Protein AF-A0A920DGL0-F1 (afdb_monomer_lite)

pLDDT: mean 88.69, std 10.98, range [48.19, 98.38]

Foldseek 3Di:
DDPVLLVVLLVLLLVLLVVLQVQLVLQQVQLVCVVVVHPDDRSCVVVVHDDPDPVSSVVSNVVRRVVSNVLSVLSVVCNVPVVSSLVSLVVLLVVLVVVLVVLVVCVVVVVCVPPDPVSVVSNVVSVVSNVVSVVSNVVVVVVD

Sequence (144 aa):
MEILKRISLIIFLLLMAAVYLPIGLWAIIAPAQDALGLELPSFYEAVGLSVISPIGYSEFAGIYGGINIVIGLMFLIGIFKEKVGLFSIKILVFLVGSIALGRFLLMLLGSQAGLPAEINTFLIFEIIVFSIGLIFIKVLKDTN

Secondary structure (DSSP, 8-state):
--HHHHHHHHHHHHHHHHHHHHHHHHHHHHHHHHHTT--S--HHHHTT----SHHHHHHIIIIIIIHHHHHHHHHHHHHH-HHHHHHHHHHHHHHHHHHHHHHHHHHHTTTTTT--THHHHHHHHHHHHHHHHHHHHHHHHTT-

Radius of gyration: 17.25 Å; chains: 1; bounding box: 43×27×52 Å

Structure (mmCIF, N/CA/C/O backbone):
data_AF-A0A920DGL0-F1
#
_entry.id   AF-A0A920DGL0-F1
#
loop_
_atom_site.group_PDB
_atom_site.id
_atom_site.type_symbol
_atom_site.label_atom_id
_atom_site.label_alt_id
_atom_site.label_comp_id
_atom_site.label_asym_id
_atom_site.label_entity_id
_atom_site.label_seq_id
_atom_site.pdbx_PDB_ins_code
_atom_site.Cartn_x
_atom_site.Cartn_y
_atom_site.Cartn_z
_atom_site.occupancy
_atom_site.B_iso_or_equiv
_atom_site.auth_seq_id
_atom_site.auth_comp_id
_atom_site.auth_asym_id
_atom_site.auth_atom_id
_atom_site.pdbx_PDB_model_num
ATOM 1 N N . MET A 1 1 ? -15.622 0.098 20.806 1.00 70.19 1 MET A N 1
ATOM 2 C CA . MET A 1 1 ? -14.651 1.133 20.386 1.00 70.19 1 MET A CA 1
ATOM 3 C C . MET A 1 1 ? -15.293 2.518 20.475 1.00 70.19 1 MET A C 1
ATOM 5 O O . MET A 1 1 ? -16.443 2.650 20.080 1.00 70.19 1 MET A O 1
ATOM 9 N N . GLU A 1 2 ? -14.588 3.527 21.004 1.00 85.69 2 GLU A N 1
ATOM 10 C CA . GLU A 1 2 ? -15.075 4.923 21.036 1.00 85.69 2 GLU A CA 1
ATOM 11 C C . GLU A 1 2 ? -15.366 5.448 19.621 1.00 85.69 2 GLU A C 1
ATOM 13 O O . GLU A 1 2 ? -14.656 5.110 18.671 1.00 85.69 2 GLU A O 1
ATOM 18 N N . ILE A 1 3 ? -16.389 6.298 19.475 1.00 89.69 3 ILE A N 1
ATOM 19 C CA . ILE A 1 3 ? -16.878 6.755 18.163 1.00 89.69 3 ILE A CA 1
ATOM 20 C C . ILE A 1 3 ? -15.788 7.438 17.327 1.00 89.69 3 ILE A C 1
ATOM 22 O O . ILE A 1 3 ? -15.658 7.163 16.136 1.00 89.69 3 ILE A O 1
ATOM 26 N N . LEU A 1 4 ? -14.935 8.240 17.971 1.00 90.25 4 LEU A N 1
ATOM 27 C CA . LEU A 1 4 ? -13.817 8.920 17.323 1.00 90.25 4 LEU A CA 1
ATOM 28 C C . LEU A 1 4 ? -12.803 7.917 16.759 1.00 90.25 4 LEU A C 1
ATOM 30 O O . LEU A 1 4 ? -12.395 8.039 15.610 1.00 90.25 4 LEU A O 1
ATOM 34 N N . LYS A 1 5 ? -12.457 6.874 17.526 1.00 90.12 5 LYS A N 1
ATOM 35 C CA . LYS A 1 5 ? -11.541 5.810 17.084 1.00 90.12 5 LYS A CA 1
ATOM 36 C C . LYS A 1 5 ? -12.102 5.062 15.874 1.00 90.12 5 LYS A C 1
ATOM 38 O O . LYS A 1 5 ? -11.365 4.797 14.926 1.00 90.12 5 LYS A O 1
ATOM 43 N N . ARG A 1 6 ? -13.412 4.777 15.873 1.00 91.44 6 ARG A N 1
ATOM 44 C CA . ARG A 1 6 ? -14.080 4.127 14.736 1.00 91.44 6 ARG A CA 1
ATOM 45 C C . ARG A 1 6 ? -14.036 4.994 13.482 1.00 91.44 6 ARG A C 1
ATOM 47 O O . ARG A 1 6 ? -13.717 4.476 12.416 1.00 91.44 6 ARG A O 1
ATOM 54 N N . ILE A 1 7 ? -14.342 6.283 13.604 1.00 95.00 7 ILE A N 1
ATOM 55 C CA . ILE A 1 7 ? -14.322 7.222 12.475 1.00 95.00 7 ILE A CA 1
ATOM 56 C C . ILE A 1 7 ? -12.902 7.352 11.915 1.00 95.00 7 ILE A C 1
ATOM 58 O O . ILE A 1 7 ? -12.714 7.198 10.710 1.00 95.00 7 ILE A O 1
ATOM 62 N N . SER A 1 8 ? -11.895 7.537 12.774 1.00 95.00 8 SER A N 1
ATOM 63 C CA . SER A 1 8 ? -10.493 7.625 12.351 1.00 95.00 8 SER A CA 1
ATOM 64 C C . SER A 1 8 ? -10.028 6.367 11.616 1.00 95.00 8 SER A C 1
ATOM 66 O O . SER A 1 8 ? -9.357 6.474 10.591 1.00 95.00 8 SER A O 1
ATOM 68 N N . LEU A 1 9 ? -10.416 5.179 12.094 1.00 94.94 9 LEU A N 1
ATOM 69 C CA . LEU A 1 9 ? -10.118 3.914 11.419 1.00 94.94 9 LEU A CA 1
ATOM 70 C C . LEU A 1 9 ? -10.738 3.864 10.018 1.00 94.94 9 LEU A C 1
ATOM 72 O O . LEU A 1 9 ? -10.059 3.506 9.060 1.00 94.94 9 LEU A O 1
ATOM 76 N N . ILE A 1 10 ? -12.015 4.230 9.888 1.00 96.50 10 ILE A N 1
ATOM 77 C CA . ILE A 1 10 ? -12.716 4.221 8.597 1.00 96.50 10 ILE A CA 1
ATOM 78 C C . ILE A 1 10 ? -12.041 5.174 7.611 1.00 96.50 10 ILE A C 1
ATOM 80 O O . ILE A 1 10 ? -11.789 4.783 6.475 1.00 96.50 10 ILE A O 1
ATOM 84 N N . ILE A 1 11 ? -11.712 6.393 8.048 1.00 97.69 11 ILE A N 1
ATOM 85 C CA . ILE A 1 11 ? -11.017 7.380 7.212 1.00 97.69 11 ILE A CA 1
ATOM 86 C C . ILE A 1 11 ? -9.674 6.820 6.747 1.00 97.69 11 ILE A C 1
ATOM 88 O O . ILE A 1 11 ? -9.372 6.866 5.558 1.00 97.69 11 ILE A O 1
ATOM 92 N N . PHE A 1 12 ? -8.889 6.242 7.657 1.00 97.62 12 PHE A N 1
ATOM 93 C CA . PHE A 1 12 ? -7.598 5.659 7.307 1.00 97.62 12 PHE A CA 1
ATOM 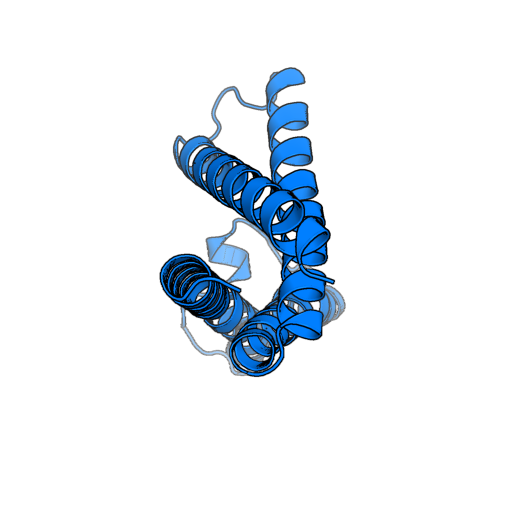94 C C . PHE A 1 12 ? -7.732 4.525 6.282 1.00 97.62 12 PHE A C 1
ATOM 96 O O . PHE A 1 12 ? -7.041 4.533 5.267 1.00 97.62 12 PHE A O 1
ATOM 103 N N . LEU A 1 13 ? -8.660 3.587 6.495 1.00 98.12 13 LEU A N 1
ATOM 104 C CA . LEU A 1 13 ? -8.903 2.484 5.561 1.00 98.12 13 LEU A CA 1
ATOM 105 C C . LEU A 1 13 ? -9.397 2.977 4.193 1.00 98.12 13 LEU A C 1
ATOM 107 O O . LEU A 1 13 ? -8.958 2.455 3.173 1.00 98.12 13 LEU A O 1
ATOM 111 N N . LEU A 1 14 ? -10.262 3.994 4.153 1.00 98.38 14 LEU A N 1
ATOM 112 C CA . LEU A 1 14 ? -10.719 4.606 2.901 1.00 98.38 14 LEU A CA 1
ATOM 113 C C . LEU A 1 14 ? -9.572 5.266 2.137 1.00 98.38 14 LEU A C 1
ATOM 115 O O . LEU A 1 14 ? -9.445 5.049 0.934 1.00 98.38 14 LEU A O 1
ATOM 119 N N . LEU A 1 15 ? -8.720 6.029 2.827 1.00 97.94 15 LEU A N 1
ATOM 120 C CA . LEU A 1 15 ? -7.544 6.648 2.215 1.00 97.94 15 LEU A CA 1
ATOM 121 C C . LEU A 1 15 ? -6.599 5.589 1.648 1.00 97.94 15 LEU A C 1
ATOM 123 O O . LEU A 1 15 ? -6.140 5.718 0.518 1.00 97.94 15 LEU A O 1
ATOM 127 N N . MET A 1 16 ? -6.345 4.511 2.393 1.00 97.94 16 MET A N 1
ATOM 128 C CA . MET A 1 16 ? -5.487 3.432 1.905 1.00 97.94 16 MET A CA 1
ATOM 129 C C . MET A 1 16 ? -6.133 2.675 0.739 1.00 97.94 16 MET A C 1
ATOM 131 O O . MET A 1 16 ? -5.454 2.375 -0.236 1.00 97.94 16 MET A O 1
ATOM 135 N N . ALA A 1 17 ? -7.447 2.437 0.749 1.00 98.31 17 ALA A N 1
ATOM 136 C CA . ALA A 1 17 ? -8.139 1.872 -0.411 1.00 98.31 17 ALA A CA 1
ATOM 137 C C . ALA A 1 17 ? -8.011 2.774 -1.652 1.00 98.31 17 ALA A C 1
ATOM 139 O O . ALA A 1 17 ? -7.753 2.275 -2.746 1.00 98.31 17 ALA A O 1
ATOM 140 N N . ALA A 1 18 ? -8.132 4.093 -1.474 1.00 97.88 18 ALA A N 1
ATOM 141 C CA . ALA A 1 18 ? -7.995 5.084 -2.540 1.00 97.88 18 ALA A CA 1
ATOM 142 C C . ALA A 1 18 ? -6.566 5.204 -3.096 1.00 97.88 18 ALA A C 1
ATOM 144 O O . ALA A 1 18 ? -6.394 5.694 -4.205 1.00 97.88 18 ALA A O 1
ATOM 145 N N . VAL A 1 19 ? -5.549 4.744 -2.363 1.00 96.00 19 VAL A N 1
ATOM 146 C CA . VAL A 1 19 ? -4.169 4.643 -2.861 1.00 96.00 19 VAL A CA 1
ATOM 147 C C . VAL A 1 19 ? -3.945 3.303 -3.563 1.00 96.00 19 VAL A C 1
ATOM 149 O O . VAL A 1 19 ? -3.492 3.261 -4.704 1.00 96.00 19 VAL A O 1
ATOM 152 N N . TYR A 1 20 ? -4.287 2.197 -2.902 1.00 97.19 20 TYR A N 1
ATOM 153 C CA . TYR A 1 20 ? -3.924 0.856 -3.361 1.00 97.19 20 TYR A CA 1
ATOM 154 C C . TYR A 1 20 ? -4.778 0.374 -4.546 1.00 97.19 20 TYR A C 1
ATOM 156 O O . TYR A 1 20 ? -4.244 -0.252 -5.459 1.00 97.19 20 TYR A O 1
ATOM 164 N N . LEU A 1 21 ? -6.081 0.688 -4.598 1.00 98.00 21 LEU A N 1
ATOM 165 C CA . LEU A 1 21 ? -6.932 0.247 -5.714 1.00 98.00 21 LEU A CA 1
ATOM 166 C C . LEU A 1 21 ? -6.526 0.876 -7.058 1.00 98.00 21 LEU A C 1
ATOM 168 O O . LEU A 1 21 ? -6.375 0.114 -8.013 1.00 98.00 21 LEU A O 1
ATOM 172 N N . PRO A 1 22 ? -6.311 2.204 -7.177 1.00 96.31 22 PRO A N 1
ATOM 173 C CA . PRO A 1 22 ? -5.898 2.792 -8.451 1.00 96.31 22 PRO A CA 1
ATOM 174 C C . PRO A 1 22 ? -4.526 2.309 -8.918 1.00 96.31 22 PRO A C 1
ATOM 176 O O . PRO A 1 22 ? -4.369 2.015 -10.100 1.00 96.31 22 PRO A O 1
ATOM 179 N N . ILE A 1 23 ? -3.561 2.162 -8.001 1.00 94.69 23 ILE A N 1
ATOM 180 C CA . ILE A 1 23 ? -2.236 1.605 -8.316 1.00 94.69 23 ILE A CA 1
ATOM 181 C C . ILE A 1 23 ? -2.379 0.186 -8.866 1.00 94.69 23 ILE A C 1
ATOM 183 O O . ILE A 1 23 ? -1.829 -0.135 -9.918 1.00 94.69 23 ILE A O 1
ATOM 187 N N . GLY A 1 24 ? -3.153 -0.656 -8.177 1.00 96.50 24 GLY A N 1
ATOM 188 C CA . GLY A 1 24 ? -3.373 -2.031 -8.601 1.00 96.50 24 GLY A CA 1
ATOM 189 C C . GLY A 1 24 ? -4.069 -2.120 -9.960 1.00 96.50 24 GLY A C 1
ATOM 190 O O . GLY A 1 24 ? -3.647 -2.880 -10.828 1.00 96.50 24 GLY A O 1
ATOM 191 N N . LEU A 1 25 ? -5.101 -1.301 -10.178 1.00 96.06 25 LEU A N 1
ATOM 192 C CA . LEU A 1 25 ? -5.826 -1.263 -11.444 1.00 96.06 25 LEU A CA 1
ATOM 193 C C . LEU A 1 25 ? -4.927 -0.811 -12.600 1.00 96.06 25 LEU A C 1
ATOM 195 O O . LEU A 1 25 ? -4.920 -1.449 -13.651 1.00 96.06 25 LEU A O 1
ATOM 199 N N . TRP A 1 26 ? -4.135 0.244 -12.403 1.00 94.75 26 TRP A N 1
ATOM 200 C CA . TRP A 1 26 ? -3.220 0.739 -13.431 1.00 94.75 26 TRP A CA 1
ATOM 201 C C . TRP A 1 26 ? -2.136 -0.293 -13.766 1.00 94.75 26 TRP A C 1
ATOM 203 O O . TRP A 1 26 ? -1.859 -0.527 -14.940 1.00 94.75 26 TRP A O 1
ATOM 213 N N . ALA A 1 27 ? -1.599 -0.993 -12.763 1.00 94.19 27 ALA A N 1
ATOM 214 C CA . ALA A 1 27 ? -0.612 -2.050 -12.971 1.00 94.19 27 ALA A CA 1
ATOM 215 C C . ALA A 1 27 ? -1.156 -3.276 -13.732 1.00 94.19 27 ALA A C 1
ATOM 217 O O . ALA A 1 27 ? -0.400 -3.902 -14.471 1.00 94.19 27 ALA A O 1
ATOM 218 N N . ILE A 1 28 ? -2.445 -3.619 -13.587 1.00 93.44 28 ILE A N 1
ATOM 219 C CA . ILE A 1 28 ? -3.083 -4.681 -14.392 1.00 93.44 28 ILE A CA 1
ATOM 220 C C . ILE A 1 28 ? -3.348 -4.211 -15.822 1.00 93.44 28 ILE A C 1
ATOM 222 O O . ILE A 1 28 ? -3.159 -4.973 -16.770 1.00 93.44 28 ILE A O 1
ATOM 226 N N . ILE A 1 29 ? -3.819 -2.974 -15.979 1.00 92.44 29 ILE A N 1
ATOM 227 C CA . ILE A 1 29 ? -4.203 -2.438 -17.285 1.00 92.44 29 ILE A CA 1
ATOM 228 C C . ILE A 1 29 ? -2.971 -2.173 -18.159 1.00 92.44 29 ILE A C 1
ATOM 230 O O . ILE A 1 29 ? -3.056 -2.397 -19.362 1.00 92.44 29 ILE A O 1
ATOM 234 N N . ALA A 1 30 ? -1.839 -1.754 -17.582 1.00 90.75 30 ALA A N 1
ATOM 235 C CA . ALA A 1 30 ? -0.641 -1.384 -18.339 1.00 90.75 30 ALA A CA 1
ATOM 236 C C . ALA A 1 30 ? -0.176 -2.488 -19.319 1.00 90.75 30 ALA A C 1
ATOM 238 O O . ALA A 1 30 ? -0.171 -2.232 -20.519 1.00 90.75 30 ALA A O 1
ATOM 239 N N . PRO A 1 31 ? 0.051 -3.748 -18.896 1.00 87.06 31 PRO A N 1
ATOM 240 C CA . PRO A 1 31 ? 0.357 -4.834 -19.831 1.00 87.06 31 PRO A CA 1
ATOM 241 C C . PRO A 1 31 ? -0.679 -5.066 -20.937 1.00 87.06 31 PRO A C 1
ATOM 243 O O . PRO A 1 31 ? -0.331 -5.432 -22.059 1.00 87.06 31 PRO A O 1
ATOM 246 N N . ALA A 1 32 ? -1.966 -4.885 -20.625 1.00 85.75 32 ALA A N 1
ATOM 247 C CA . ALA A 1 32 ? -3.035 -5.041 -21.605 1.00 85.75 32 ALA A CA 1
ATOM 248 C C . ALA A 1 32 ? -3.045 -3.886 -22.620 1.00 85.75 32 ALA A C 1
ATOM 250 O O . ALA A 1 32 ? -3.341 -4.117 -23.789 1.00 85.75 32 ALA A O 1
ATOM 251 N N . GLN A 1 33 ? -2.702 -2.663 -22.199 1.00 86.81 33 GLN A N 1
ATOM 252 C CA . GLN A 1 33 ? -2.548 -1.510 -23.091 1.00 86.81 33 GLN A CA 1
ATOM 253 C C . GLN A 1 33 ? -1.429 -1.746 -24.102 1.00 86.81 33 GLN A C 1
ATOM 255 O O . GLN A 1 33 ? -1.650 -1.548 -25.296 1.00 86.81 33 GLN A O 1
ATOM 260 N N . ASP A 1 34 ? -0.284 -2.249 -23.640 1.00 79.69 34 ASP A N 1
ATOM 261 C CA . ASP A 1 34 ? 0.860 -2.541 -24.506 1.00 79.69 34 ASP A CA 1
ATOM 262 C C . ASP A 1 34 ? 0.527 -3.640 -25.517 1.00 79.69 34 ASP A C 1
ATOM 264 O O . ASP A 1 34 ? 0.814 -3.516 -26.706 1.00 79.69 34 ASP A O 1
ATOM 268 N N . ALA A 1 35 ? -0.152 -4.700 -25.063 1.00 80.00 35 ALA A N 1
ATOM 269 C CA . ALA A 1 35 ? -0.596 -5.791 -25.928 1.00 80.00 35 ALA A CA 1
ATOM 270 C C . ALA A 1 35 ? -1.600 -5.333 -27.003 1.00 80.00 35 ALA A C 1
ATOM 272 O O . ALA A 1 35 ? -1.671 -5.930 -28.077 1.00 80.00 35 ALA A O 1
ATOM 273 N N . LEU A 1 36 ? -2.374 -4.281 -26.719 1.00 85.06 36 LEU A N 1
ATOM 274 C CA . LEU A 1 36 ? -3.334 -3.671 -27.641 1.00 85.06 36 LEU A CA 1
ATOM 275 C C . LEU A 1 36 ? -2.729 -2.533 -28.485 1.00 85.06 36 LEU A C 1
ATOM 277 O O . LEU A 1 36 ? -3.435 -1.980 -29.328 1.00 85.06 36 LEU A O 1
ATOM 281 N N . GLY A 1 37 ? -1.453 -2.184 -28.281 1.00 83.25 37 GLY A N 1
ATOM 282 C CA . GLY A 1 37 ? -0.773 -1.104 -29.002 1.00 83.25 37 GLY A CA 1
ATOM 283 C C . GLY A 1 37 ? -1.325 0.292 -28.695 1.00 83.25 37 GLY A C 1
ATOM 284 O O . GLY A 1 37 ? -1.329 1.154 -29.571 1.00 83.25 37 GLY A O 1
ATOM 285 N N . LEU A 1 38 ? -1.848 0.510 -27.484 1.00 85.69 38 LEU A N 1
ATOM 286 C CA . LEU A 1 38 ? -2.390 1.804 -27.070 1.00 85.69 38 LEU A CA 1
ATOM 287 C C . LEU A 1 38 ? -1.266 2.738 -26.603 1.00 85.69 38 LEU A C 1
ATOM 289 O O . LEU A 1 38 ? -0.495 2.380 -25.721 1.00 85.69 38 LEU A O 1
ATOM 293 N N . GLU A 1 39 ? -1.225 3.970 -27.114 1.00 81.44 39 GLU A N 1
ATOM 294 C CA . GLU A 1 39 ? -0.275 5.012 -26.684 1.00 81.44 39 GLU A CA 1
ATOM 295 C C . GLU A 1 39 ? -0.729 5.697 -25.378 1.00 81.44 39 GLU A C 1
ATOM 297 O O . GLU A 1 39 ? -0.961 6.906 -25.319 1.00 81.44 39 GLU A O 1
ATOM 302 N N . LEU A 1 40 ? -0.931 4.910 -24.319 1.00 82.12 40 LEU A N 1
ATOM 303 C CA . LEU A 1 40 ? -1.293 5.403 -22.988 1.00 82.12 40 LEU A CA 1
ATOM 304 C C . LEU A 1 40 ? -0.092 5.318 -22.034 1.00 82.12 40 LEU A C 1
ATOM 306 O O . LEU A 1 40 ? 0.748 4.439 -22.201 1.00 82.12 40 LEU A O 1
ATOM 310 N N . PRO A 1 41 ? -0.006 6.187 -21.007 1.00 82.62 41 PRO A N 1
ATOM 311 C CA . PRO A 1 41 ? 1.069 6.115 -20.024 1.00 82.62 41 PRO A CA 1
ATOM 312 C C . PRO A 1 41 ? 1.099 4.760 -19.307 1.00 82.62 41 PRO A C 1
ATOM 314 O O . PRO A 1 41 ? 0.167 4.408 -18.571 1.00 82.62 41 PRO A O 1
ATOM 317 N N . SER A 1 42 ? 2.192 4.022 -19.494 1.00 83.50 42 SER A N 1
ATOM 318 C CA . SER A 1 42 ? 2.399 2.731 -18.850 1.00 83.50 42 SER A CA 1
ATOM 319 C C . SER A 1 42 ? 2.865 2.896 -17.403 1.00 83.50 42 SER A C 1
ATOM 321 O O . SER A 1 42 ? 3.733 3.714 -17.086 1.00 83.50 42 SER A O 1
ATOM 323 N N . PHE A 1 43 ? 2.291 2.104 -16.494 1.00 86.50 43 PHE A N 1
ATOM 324 C CA . PHE A 1 43 ? 2.600 2.217 -15.070 1.00 86.50 43 PHE A CA 1
ATOM 325 C C . PHE A 1 43 ? 4.031 1.780 -14.739 1.00 86.50 43 PHE A C 1
ATOM 327 O O . PHE A 1 43 ? 4.688 2.448 -13.944 1.00 86.50 43 PHE A O 1
ATOM 334 N N . TYR A 1 44 ? 4.536 0.687 -15.330 1.00 85.25 44 TYR A N 1
ATOM 335 C CA . TYR A 1 44 ? 5.900 0.232 -15.036 1.00 85.25 44 TYR A CA 1
ATOM 336 C C . TYR A 1 44 ? 6.945 1.242 -15.537 1.00 85.25 44 TYR A C 1
ATOM 338 O O . TYR A 1 44 ? 7.909 1.491 -14.822 1.00 85.25 44 TYR A O 1
ATOM 346 N N . GLU A 1 45 ? 6.711 1.919 -16.666 1.00 85.81 45 GLU A N 1
ATOM 347 C CA . GLU A 1 45 ? 7.566 3.025 -17.124 1.00 85.81 45 GLU A CA 1
ATOM 348 C C . GLU A 1 45 ? 7.519 4.217 -16.161 1.00 85.81 45 GLU A C 1
ATOM 350 O O . GLU A 1 45 ? 8.561 4.763 -15.797 1.00 85.81 45 GLU A O 1
ATOM 355 N N . ALA A 1 46 ? 6.324 4.577 -15.676 1.00 85.50 46 ALA A N 1
ATOM 356 C CA . ALA A 1 46 ? 6.141 5.668 -14.717 1.00 85.50 46 ALA A CA 1
ATOM 357 C C . ALA A 1 46 ? 6.865 5.426 -13.380 1.00 85.50 46 ALA A C 1
ATOM 359 O O . ALA A 1 46 ? 7.271 6.382 -12.718 1.00 85.50 46 ALA A O 1
ATOM 360 N N . VAL A 1 47 ? 7.052 4.163 -12.982 1.00 84.06 47 VAL A N 1
ATOM 361 C CA . VAL A 1 47 ? 7.839 3.790 -11.792 1.00 84.06 47 VAL A CA 1
ATOM 362 C C . VAL A 1 47 ? 9.295 3.423 -12.111 1.00 84.06 47 VAL A C 1
ATOM 364 O O . VAL A 1 47 ? 10.012 2.955 -11.226 1.00 84.06 47 VAL A O 1
ATOM 367 N N . GLY A 1 48 ? 9.751 3.652 -13.347 1.00 84.06 48 GLY A N 1
ATOM 368 C CA . GLY A 1 48 ? 11.143 3.466 -13.768 1.00 84.06 48 GLY A CA 1
ATOM 369 C C . GLY A 1 48 ? 11.558 2.013 -14.020 1.00 84.06 48 GLY A C 1
ATOM 370 O O . GLY A 1 48 ? 12.747 1.700 -13.986 1.00 84.06 48 GLY A O 1
ATOM 371 N N . LEU A 1 49 ? 10.600 1.116 -14.247 1.00 86.25 49 LEU A N 1
ATOM 372 C CA . LEU A 1 49 ? 10.832 -0.281 -14.605 1.00 86.25 49 LEU A CA 1
ATOM 373 C C . LEU A 1 49 ? 10.740 -0.482 -16.123 1.00 86.25 49 LEU A C 1
ATOM 375 O O . LEU A 1 49 ? 9.992 0.200 -16.817 1.00 86.25 49 LEU A O 1
ATOM 379 N N . SER A 1 50 ? 11.476 -1.472 -16.628 1.00 86.44 50 SER A N 1
ATOM 380 C CA . SER A 1 50 ? 11.364 -1.949 -18.009 1.00 86.44 50 SER A CA 1
ATOM 381 C C . SER A 1 50 ? 11.030 -3.437 -18.020 1.00 86.44 50 SER A C 1
ATOM 383 O O . SER A 1 50 ? 11.585 -4.222 -17.247 1.00 86.44 50 SER A O 1
ATOM 385 N N . VAL A 1 51 ? 10.104 -3.830 -18.894 1.00 86.19 51 VAL A N 1
ATOM 386 C CA . VAL A 1 51 ? 9.716 -5.230 -19.081 1.00 86.19 51 VAL A CA 1
ATOM 387 C C . VAL A 1 51 ? 10.404 -5.760 -20.333 1.00 86.19 51 VAL A C 1
ATOM 389 O O . VAL A 1 51 ? 10.090 -5.361 -21.446 1.00 86.19 51 VAL A O 1
ATOM 392 N N . ILE A 1 52 ? 11.359 -6.670 -20.149 1.00 86.69 52 ILE A N 1
ATOM 393 C CA . ILE A 1 52 ? 12.195 -7.195 -21.245 1.00 86.69 52 ILE A CA 1
ATOM 394 C C . ILE A 1 52 ? 11.695 -8.527 -21.824 1.00 86.69 52 ILE A C 1
ATOM 396 O O . ILE A 1 52 ? 12.299 -9.067 -22.746 1.00 86.69 52 ILE A O 1
ATOM 400 N N . SER A 1 53 ? 10.631 -9.109 -21.262 1.00 89.44 53 SER A N 1
ATOM 401 C CA . SER A 1 53 ? 10.082 -10.390 -21.725 1.00 89.44 53 SER A CA 1
ATOM 402 C C . SER A 1 53 ? 8.593 -10.543 -21.388 1.00 89.44 53 SER A C 1
ATOM 404 O O . SER A 1 53 ? 8.142 -9.965 -20.395 1.00 89.44 53 SER A O 1
ATOM 406 N N . PRO A 1 54 ? 7.835 -11.372 -22.142 1.00 86.44 54 PRO A N 1
ATOM 407 C CA . PRO A 1 54 ? 6.405 -11.587 -21.915 1.00 86.44 54 PRO A CA 1
ATOM 408 C C . PRO A 1 54 ? 6.031 -11.989 -20.483 1.00 86.44 54 PRO A C 1
ATOM 410 O O . PRO A 1 54 ? 5.014 -11.545 -19.958 1.00 86.44 54 PRO A O 1
ATOM 413 N N . ILE A 1 55 ? 6.867 -12.797 -19.823 1.00 90.81 55 ILE A N 1
ATOM 414 C CA . ILE A 1 55 ? 6.623 -13.218 -18.439 1.00 90.81 55 ILE A CA 1
ATOM 415 C C . ILE A 1 55 ? 6.672 -12.034 -17.462 1.00 90.81 55 ILE A C 1
ATOM 417 O O . ILE A 1 55 ? 5.895 -11.998 -16.514 1.00 90.81 55 ILE A O 1
ATOM 421 N N . GLY A 1 56 ? 7.502 -11.020 -17.729 1.00 90.06 56 GLY A N 1
ATOM 422 C CA . GLY A 1 56 ? 7.610 -9.835 -16.878 1.00 90.06 56 GLY A CA 1
ATOM 423 C C . GLY A 1 56 ? 6.320 -9.013 -16.818 1.00 90.06 56 GLY A C 1
ATOM 424 O O . GLY A 1 56 ? 6.005 -8.465 -15.767 1.00 90.06 56 GLY A O 1
ATOM 425 N N . TYR A 1 57 ? 5.523 -9.001 -17.891 1.00 89.38 57 TYR A N 1
ATOM 426 C CA . TYR A 1 57 ? 4.195 -8.379 -17.890 1.00 89.38 57 TYR A CA 1
ATOM 427 C C . TYR A 1 57 ? 3.235 -9.081 -16.928 1.00 89.38 57 TYR A C 1
ATOM 429 O O . TYR A 1 57 ? 2.515 -8.425 -16.175 1.00 89.38 57 TYR A O 1
ATOM 437 N N . SER A 1 58 ? 3.250 -10.416 -16.929 1.00 90.50 58 SER A N 1
ATOM 438 C CA . SER A 1 58 ? 2.434 -11.228 -16.023 1.00 90.50 58 SER A CA 1
ATOM 439 C C . SER A 1 58 ? 2.870 -11.050 -14.569 1.00 90.50 58 SER A C 1
ATOM 441 O O . SER A 1 58 ? 2.023 -10.866 -13.697 1.00 90.50 58 SER A O 1
ATOM 443 N N . GLU A 1 59 ? 4.178 -11.061 -14.301 1.00 92.25 59 GLU A N 1
ATOM 444 C CA . GLU A 1 59 ? 4.724 -10.819 -12.959 1.00 92.25 59 GLU A CA 1
ATOM 445 C C . GLU A 1 59 ? 4.358 -9.421 -12.455 1.00 92.25 59 GLU A C 1
ATOM 447 O O . GLU A 1 59 ? 3.926 -9.262 -11.314 1.00 92.25 59 GLU A O 1
ATOM 452 N N . PHE A 1 60 ? 4.446 -8.404 -13.314 1.00 91.81 60 PHE A N 1
ATOM 453 C CA . PHE A 1 60 ? 4.060 -7.045 -12.959 1.00 91.81 60 PHE A CA 1
ATOM 454 C C . PHE A 1 60 ? 2.557 -6.940 -12.659 1.00 91.81 60 PHE A C 1
ATOM 456 O O . PHE A 1 60 ? 2.175 -6.472 -11.586 1.00 91.81 60 PHE A O 1
ATOM 463 N N . ALA A 1 61 ? 1.688 -7.449 -13.537 1.00 93.06 61 ALA A N 1
ATOM 464 C CA . ALA A 1 61 ? 0.244 -7.458 -13.293 1.00 93.06 61 ALA A CA 1
ATOM 465 C C . ALA A 1 61 ? -0.137 -8.258 -12.036 1.00 93.06 61 ALA A C 1
ATOM 467 O O . ALA A 1 61 ? -1.020 -7.845 -11.287 1.00 93.06 61 ALA A O 1
ATOM 468 N N . GLY A 1 62 ? 0.519 -9.389 -11.775 1.00 93.75 62 GLY A N 1
ATOM 469 C CA . GLY A 1 62 ? 0.245 -10.231 -10.611 1.00 93.75 62 GLY A CA 1
ATOM 470 C C . GLY A 1 62 ? 0.726 -9.609 -9.300 1.00 93.75 62 GLY A C 1
ATOM 471 O O . GLY A 1 62 ? -0.059 -9.445 -8.362 1.00 93.75 62 GLY A O 1
ATOM 472 N N . ILE A 1 63 ? 2.007 -9.237 -9.239 1.00 93.12 63 ILE A N 1
ATOM 473 C CA . ILE A 1 63 ? 2.661 -8.733 -8.026 1.00 93.12 63 ILE A CA 1
ATOM 474 C C . ILE A 1 63 ? 2.288 -7.275 -7.772 1.00 93.12 63 ILE A C 1
ATOM 476 O O . ILE A 1 63 ? 1.846 -6.951 -6.676 1.00 93.12 63 ILE A O 1
ATOM 480 N N . TYR A 1 64 ? 2.431 -6.382 -8.753 1.00 91.88 64 TYR A N 1
ATOM 481 C CA . TYR A 1 64 ? 2.054 -4.980 -8.557 1.00 91.88 64 TYR A CA 1
ATOM 482 C C . TYR A 1 64 ? 0.543 -4.801 -8.646 1.00 91.88 64 TYR A C 1
ATOM 484 O O . TYR A 1 64 ? -0.039 -4.137 -7.797 1.00 91.88 64 TYR A O 1
ATOM 492 N N . GLY A 1 65 ? -0.117 -5.402 -9.629 1.00 95.50 65 GLY A N 1
ATOM 493 C CA . GLY A 1 65 ? -1.558 -5.235 -9.803 1.00 95.50 65 GLY A CA 1
ATOM 494 C C . GLY A 1 65 ? -2.385 -5.992 -8.771 1.00 95.50 65 GLY A C 1
ATOM 495 O O . GLY A 1 65 ? -3.044 -5.396 -7.914 1.00 95.50 65 GLY A O 1
ATOM 496 N N . GLY A 1 66 ? -2.330 -7.320 -8.839 1.00 96.62 66 GLY A N 1
ATOM 497 C CA . GLY A 1 66 ? -3.153 -8.225 -8.041 1.00 96.62 66 GLY A CA 1
ATOM 498 C C . GLY A 1 66 ? -3.030 -7.988 -6.538 1.00 96.62 66 GLY A C 1
ATOM 499 O O . GLY A 1 66 ? -4.049 -7.850 -5.858 1.00 96.62 66 GLY A O 1
ATOM 500 N N . ILE A 1 67 ? -1.803 -7.870 -6.016 1.00 95.88 67 ILE A N 1
ATOM 501 C CA . ILE A 1 67 ? -1.578 -7.633 -4.580 1.00 95.88 67 ILE A CA 1
ATOM 502 C C . ILE A 1 67 ? -2.194 -6.297 -4.140 1.00 95.88 67 ILE A C 1
ATOM 504 O O . ILE A 1 67 ? -2.924 -6.266 -3.148 1.00 95.88 67 ILE A O 1
ATOM 508 N N . ASN A 1 68 ? -1.963 -5.205 -4.880 1.00 96.81 68 ASN A N 1
ATOM 509 C CA . ASN A 1 68 ? -2.512 -3.892 -4.528 1.00 96.81 68 ASN A CA 1
ATOM 510 C C . ASN A 1 68 ? -4.049 -3.871 -4.592 1.00 96.81 68 ASN A C 1
ATOM 512 O O . ASN A 1 68 ? -4.683 -3.319 -3.691 1.00 96.81 68 ASN A O 1
ATOM 516 N N . ILE A 1 69 ? -4.663 -4.537 -5.579 1.00 97.88 69 ILE A N 1
ATOM 517 C CA . ILE A 1 69 ? -6.127 -4.667 -5.643 1.00 97.88 69 ILE A CA 1
ATOM 518 C C . ILE A 1 69 ? -6.660 -5.425 -4.429 1.00 97.88 69 ILE A C 1
ATOM 520 O O . ILE A 1 69 ? -7.570 -4.939 -3.756 1.00 97.88 69 ILE A O 1
ATOM 524 N N . VAL A 1 70 ? -6.099 -6.598 -4.123 1.00 97.56 70 VAL A N 1
ATOM 525 C CA . VAL A 1 70 ? -6.569 -7.428 -3.004 1.00 97.56 70 VAL A CA 1
ATOM 526 C C . VAL A 1 70 ? -6.452 -6.668 -1.686 1.00 97.56 70 VAL A C 1
ATOM 528 O O . VAL A 1 70 ? -7.409 -6.632 -0.915 1.00 97.56 70 VAL A O 1
ATOM 531 N N . ILE A 1 71 ? -5.328 -5.994 -1.447 1.00 96.88 71 ILE A N 1
ATOM 532 C CA . ILE A 1 71 ? -5.124 -5.167 -0.252 1.00 96.88 71 ILE A CA 1
ATOM 533 C C . ILE A 1 71 ? -6.130 -4.011 -0.195 1.00 96.88 71 ILE A C 1
ATOM 535 O O . ILE A 1 71 ? -6.756 -3.784 0.842 1.00 96.88 71 ILE A O 1
ATOM 539 N N . GLY A 1 72 ? -6.335 -3.310 -1.311 1.00 97.94 72 GLY A N 1
ATOM 540 C CA . GLY A 1 72 ? -7.317 -2.234 -1.411 1.00 97.94 72 GLY A CA 1
ATOM 541 C C . GLY A 1 72 ? -8.734 -2.700 -1.062 1.00 97.94 72 GLY A C 1
ATOM 542 O O . GLY A 1 72 ? -9.425 -2.068 -0.260 1.00 97.94 72 GLY A O 1
ATOM 543 N N . LEU A 1 73 ? -9.144 -3.861 -1.578 1.00 98.19 73 LEU A N 1
ATOM 544 C CA . LEU A 1 73 ? -10.420 -4.494 -1.236 1.00 98.19 73 LEU A CA 1
ATOM 545 C C . LEU A 1 73 ? -10.483 -4.898 0.241 1.00 98.19 73 LEU 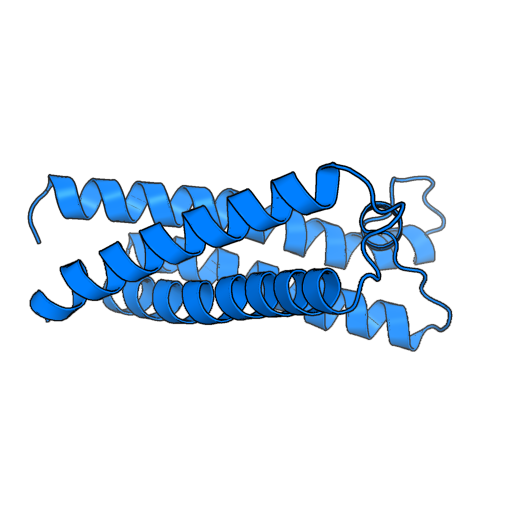A C 1
ATOM 547 O O . LEU A 1 73 ? -11.510 -4.702 0.891 1.00 98.19 73 LEU A O 1
ATOM 551 N N . MET A 1 74 ? -9.390 -5.416 0.804 1.00 97.81 74 MET A N 1
ATOM 552 C CA . MET A 1 74 ? -9.310 -5.745 2.227 1.00 97.81 74 MET A CA 1
ATOM 553 C C . MET A 1 74 ? -9.488 -4.515 3.127 1.00 97.81 74 MET A C 1
ATOM 555 O O . MET A 1 74 ? -10.065 -4.640 4.212 1.00 97.81 74 MET A O 1
ATOM 559 N N . PHE A 1 75 ? -9.043 -3.329 2.702 1.00 98.31 75 PHE A N 1
ATOM 560 C CA . PHE A 1 75 ? -9.330 -2.087 3.422 1.00 98.31 75 PHE A CA 1
ATOM 561 C C . PHE A 1 75 ? -10.813 -1.718 3.357 1.00 98.31 75 PHE A C 1
ATOM 563 O O . PHE A 1 75 ? -11.401 -1.426 4.399 1.00 98.31 75 PHE A O 1
ATOM 570 N N . LEU A 1 76 ? -11.443 -1.819 2.179 1.00 98.31 76 LEU A N 1
ATOM 571 C CA . LEU A 1 76 ? -12.883 -1.574 2.028 1.00 98.31 76 LEU A CA 1
ATOM 572 C C . LEU A 1 76 ? -13.725 -2.533 2.878 1.00 98.31 76 LEU A C 1
ATOM 574 O O . LEU A 1 76 ? -14.650 -2.109 3.567 1.00 98.31 76 LEU A O 1
ATOM 578 N N . ILE A 1 77 ? -13.382 -3.823 2.898 1.00 98.00 77 ILE A N 1
ATOM 579 C CA . ILE A 1 77 ? -14.045 -4.811 3.764 1.00 98.00 77 ILE A CA 1
ATOM 580 C C . ILE A 1 77 ? -13.822 -4.459 5.243 1.00 98.00 77 ILE A C 1
ATOM 582 O O . ILE A 1 77 ? -14.739 -4.585 6.061 1.00 98.00 77 ILE A O 1
ATOM 586 N N . GLY A 1 78 ? -12.622 -3.988 5.587 1.00 96.19 78 GLY A N 1
ATOM 587 C CA . GLY A 1 78 ? -12.243 -3.584 6.939 1.00 96.19 78 GLY A CA 1
ATOM 588 C C . GLY A 1 78 ? -13.094 -2.458 7.533 1.00 96.19 78 GLY A C 1
ATOM 589 O O . GLY A 1 78 ? -13.277 -2.423 8.750 1.00 96.19 78 GLY A O 1
ATOM 590 N N . ILE A 1 79 ? -13.681 -1.593 6.697 1.00 96.56 79 ILE A N 1
ATOM 591 C CA . ILE A 1 79 ? -14.618 -0.532 7.119 1.00 96.56 79 ILE A CA 1
ATOM 592 C C . ILE A 1 79 ? -15.835 -1.135 7.834 1.00 96.56 79 ILE A C 1
ATOM 594 O O . ILE A 1 79 ? -16.289 -0.633 8.872 1.00 96.56 79 ILE A O 1
ATOM 598 N N . PHE A 1 80 ? -16.344 -2.242 7.293 1.00 95.44 80 PHE A N 1
ATOM 599 C CA . PHE A 1 80 ? -17.517 -2.943 7.810 1.00 95.44 80 PHE A CA 1
ATOM 600 C C . PHE A 1 80 ? -17.145 -4.001 8.853 1.00 95.44 80 PHE A C 1
ATOM 602 O O . PHE A 1 80 ? -17.911 -4.237 9.788 1.00 95.44 80 PHE A O 1
ATOM 609 N N . LYS A 1 81 ? -15.967 -4.626 8.721 1.00 93.44 81 LYS A N 1
ATOM 610 C CA . LYS A 1 81 ? -15.493 -5.714 9.588 1.00 93.44 81 LYS A CA 1
ATOM 611 C C . LYS A 1 81 ? -14.169 -5.360 10.263 1.00 93.44 81 LYS A C 1
ATOM 613 O O . LYS A 1 81 ? -13.100 -5.579 9.704 1.00 93.44 81 LYS A O 1
ATOM 618 N N . GLU A 1 82 ? -14.239 -4.927 11.519 1.00 88.88 82 GLU A N 1
ATOM 619 C CA . GLU A 1 82 ? -13.081 -4.450 12.296 1.00 88.88 82 GLU A CA 1
ATOM 620 C C . GLU A 1 82 ? -11.932 -5.467 12.394 1.00 88.88 82 GLU A C 1
ATOM 622 O O . GLU A 1 82 ? -10.775 -5.101 12.211 1.00 88.88 82 GLU A O 1
ATOM 627 N N . LYS A 1 83 ? -12.234 -6.760 12.588 1.00 91.25 83 LYS A N 1
ATOM 628 C CA . LYS A 1 83 ? -11.211 -7.824 12.603 1.00 91.25 83 LYS A CA 1
ATOM 629 C C . LYS A 1 83 ? -10.441 -7.913 11.283 1.00 91.25 83 LYS A C 1
ATOM 631 O O . LYS A 1 83 ? -9.230 -8.116 11.299 1.00 91.25 83 LYS A O 1
ATOM 636 N N . VAL A 1 84 ? -11.139 -7.738 10.156 1.00 94.31 84 VAL A N 1
ATOM 637 C CA . VAL A 1 84 ? -10.505 -7.673 8.834 1.00 94.31 84 VAL A CA 1
ATOM 638 C C . VAL A 1 84 ? -9.695 -6.389 8.732 1.00 94.31 84 VAL A C 1
ATOM 640 O O . VAL A 1 84 ? -8.533 -6.467 8.376 1.00 94.31 84 VAL A O 1
ATOM 643 N N . GLY A 1 85 ? -10.239 -5.242 9.148 1.00 94.25 85 GLY A N 1
ATOM 644 C CA . GLY A 1 85 ? -9.519 -3.964 9.155 1.00 94.25 85 GLY A CA 1
ATOM 645 C C . GLY A 1 85 ? -8.195 -4.024 9.921 1.00 94.25 85 GLY A C 1
ATOM 646 O O . GLY A 1 85 ? -7.158 -3.655 9.378 1.00 94.25 85 GLY A O 1
ATOM 647 N N . LEU A 1 86 ? -8.191 -4.569 11.142 1.00 94.12 86 LEU A N 1
ATOM 648 C CA . LEU A 1 86 ? -6.969 -4.749 11.932 1.00 94.12 86 LEU A CA 1
ATOM 649 C C . LEU A 1 86 ? -5.970 -5.689 11.243 1.00 94.12 86 LEU A C 1
ATOM 651 O O . LEU A 1 86 ? -4.766 -5.434 11.262 1.00 94.12 86 LEU A O 1
ATOM 655 N N . PHE A 1 87 ? -6.447 -6.777 10.638 1.00 95.25 87 PHE A N 1
ATOM 656 C CA . PHE A 1 87 ? -5.594 -7.683 9.874 1.00 95.25 87 PHE A CA 1
ATOM 657 C C . PHE A 1 87 ? -4.981 -6.989 8.647 1.00 95.25 87 PHE A C 1
ATOM 659 O O . PHE A 1 87 ? -3.769 -7.059 8.452 1.00 95.25 87 PHE A O 1
ATOM 666 N N . SER A 1 88 ? -5.780 -6.238 7.889 1.00 96.50 88 SER A N 1
ATOM 667 C CA . SER A 1 88 ? -5.326 -5.447 6.743 1.00 96.50 88 SER A CA 1
ATOM 668 C C . SER A 1 88 ? -4.277 -4.411 7.147 1.00 96.50 88 SER A C 1
ATOM 670 O O . SER A 1 88 ? -3.282 -4.251 6.451 1.00 96.50 88 SER A O 1
ATOM 672 N N . ILE A 1 89 ? -4.444 -3.743 8.295 1.00 97.12 89 ILE A N 1
ATOM 673 C CA . ILE A 1 89 ? -3.461 -2.771 8.804 1.00 97.12 89 ILE A CA 1
ATOM 674 C C . ILE A 1 89 ? -2.137 -3.454 9.164 1.00 97.12 89 ILE A C 1
ATOM 676 O O . ILE A 1 89 ? -1.076 -2.897 8.896 1.00 97.12 89 ILE A O 1
ATOM 680 N N . LYS A 1 90 ? -2.160 -4.669 9.727 1.00 96.75 90 LYS A N 1
ATOM 681 C CA . LYS A 1 90 ? -0.924 -5.430 9.989 1.00 96.75 90 LYS A CA 1
ATOM 682 C C . LYS A 1 90 ? -0.172 -5.746 8.698 1.00 96.75 90 LYS A C 1
ATOM 684 O O . LYS A 1 90 ? 1.043 -5.575 8.654 1.00 96.75 90 LYS A O 1
ATOM 689 N N . ILE A 1 91 ? -0.894 -6.163 7.656 1.00 97.00 91 ILE A N 1
ATOM 690 C CA . ILE A 1 91 ? -0.313 -6.390 6.327 1.00 97.00 91 ILE A CA 1
ATOM 691 C C . ILE A 1 91 ? 0.258 -5.085 5.769 1.00 97.00 91 ILE A C 1
ATOM 693 O O . ILE A 1 91 ? 1.405 -5.068 5.332 1.00 97.00 91 ILE A O 1
ATOM 697 N N . LEU A 1 92 ? -0.501 -3.988 5.842 1.00 97.44 92 LEU A N 1
ATOM 698 C CA . LEU A 1 92 ? -0.063 -2.671 5.387 1.00 97.44 92 LEU A CA 1
ATOM 699 C C . LEU A 1 92 ? 1.257 -2.269 6.043 1.00 97.44 92 LEU A C 1
ATOM 701 O O . LEU A 1 92 ? 2.207 -1.967 5.333 1.00 97.44 92 LEU A O 1
ATOM 705 N N . VAL A 1 93 ? 1.333 -2.318 7.377 1.00 97.62 93 VAL A N 1
ATOM 706 C CA . VAL A 1 93 ? 2.540 -1.978 8.148 1.00 97.62 93 VAL A CA 1
ATOM 707 C C . VAL A 1 93 ? 3.733 -2.828 7.718 1.00 97.62 93 VAL A C 1
ATOM 709 O O . VAL A 1 93 ? 4.825 -2.291 7.547 1.00 97.62 93 VAL A O 1
ATOM 712 N N . PHE A 1 94 ? 3.538 -4.131 7.504 1.00 96.56 94 PHE A N 1
ATOM 713 C CA . PHE A 1 94 ? 4.610 -5.001 7.026 1.00 96.56 94 PHE A CA 1
ATOM 714 C C . PHE A 1 94 ? 5.087 -4.604 5.622 1.00 96.56 94 PHE A C 1
ATOM 716 O O . PHE A 1 94 ? 6.291 -4.538 5.375 1.00 96.56 94 PHE A O 1
ATOM 723 N N . LEU A 1 95 ? 4.160 -4.287 4.717 1.00 95.50 95 LEU A N 1
ATOM 724 C CA . LEU A 1 95 ? 4.476 -3.896 3.344 1.00 95.50 95 LE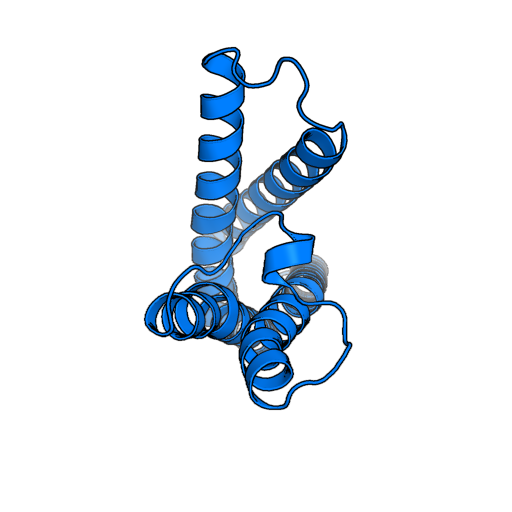U A CA 1
ATOM 725 C C . LEU A 1 95 ? 5.182 -2.544 3.276 1.00 95.50 95 LEU A C 1
ATOM 727 O O . LEU A 1 95 ? 6.292 -2.476 2.757 1.00 95.50 95 LEU A O 1
ATOM 731 N N . VAL A 1 96 ? 4.589 -1.481 3.831 1.00 96.00 96 VAL A N 1
ATOM 732 C CA . VAL A 1 96 ? 5.216 -0.147 3.790 1.00 96.00 96 VAL A CA 1
ATOM 733 C C . VAL A 1 96 ? 6.517 -0.116 4.584 1.00 96.00 96 VAL A C 1
ATOM 735 O O . VAL A 1 96 ? 7.465 0.534 4.159 1.00 96.00 96 VAL A O 1
ATOM 738 N N . GLY A 1 97 ? 6.609 -0.879 5.679 1.00 95.81 97 GLY A N 1
ATOM 739 C CA . GLY A 1 97 ? 7.848 -1.040 6.434 1.00 95.81 97 GLY A CA 1
ATOM 740 C C . GLY A 1 97 ? 8.943 -1.728 5.617 1.00 95.81 97 GLY A C 1
ATOM 741 O O . GLY A 1 97 ? 10.091 -1.296 5.657 1.00 95.81 97 GLY A O 1
ATOM 742 N N . SER A 1 98 ? 8.595 -2.750 4.830 1.00 95.25 98 SER A N 1
ATOM 743 C CA . SER A 1 98 ? 9.546 -3.436 3.943 1.00 95.25 98 SER A CA 1
ATOM 744 C C . SER A 1 98 ? 10.041 -2.523 2.819 1.00 95.25 98 SER A C 1
ATOM 746 O O . SER A 1 98 ? 11.235 -2.515 2.521 1.00 95.25 98 SER A O 1
ATOM 748 N N . ILE A 1 99 ? 9.149 -1.721 2.226 1.00 92.00 99 ILE A N 1
ATOM 749 C CA . ILE A 1 99 ? 9.517 -0.766 1.170 1.00 92.00 99 ILE A CA 1
ATOM 750 C C . ILE A 1 99 ? 10.419 0.337 1.743 1.00 92.00 99 ILE A C 1
ATOM 752 O O . ILE A 1 99 ? 11.506 0.569 1.209 1.00 92.00 99 ILE A O 1
ATOM 756 N N . ALA A 1 100 ? 10.028 0.938 2.872 1.00 92.56 100 ALA A N 1
ATOM 757 C CA . ALA A 1 100 ? 10.822 1.959 3.552 1.00 92.56 100 ALA A CA 1
ATOM 758 C C . ALA A 1 100 ? 12.208 1.433 3.944 1.00 92.56 100 ALA A C 1
ATOM 760 O O . ALA A 1 100 ? 13.207 2.118 3.735 1.00 92.56 100 ALA A O 1
ATOM 761 N N . LEU A 1 101 ? 12.287 0.201 4.464 1.00 92.38 101 LEU A N 1
ATOM 762 C CA . LEU A 1 101 ? 13.555 -0.444 4.798 1.00 92.38 101 LEU A CA 1
ATOM 763 C C . LEU A 1 101 ? 14.431 -0.628 3.555 1.00 92.38 101 LEU A C 1
ATOM 765 O O . LEU A 1 101 ? 15.606 -0.279 3.593 1.00 92.38 101 LEU A O 1
ATOM 769 N N . GLY A 1 102 ? 13.877 -1.135 2.451 1.00 89.94 102 GLY A N 1
ATOM 770 C CA . GLY A 1 102 ? 14.622 -1.305 1.202 1.00 89.94 102 GLY A CA 1
ATOM 771 C C . GLY A 1 102 ? 15.194 0.016 0.685 1.00 89.94 102 GLY A C 1
ATOM 772 O O . GLY A 1 102 ? 16.382 0.095 0.368 1.00 89.94 102 GLY A O 1
ATOM 773 N N . ARG A 1 103 ? 14.377 1.080 0.681 1.00 87.12 103 ARG A N 1
ATOM 774 C CA . ARG A 1 103 ? 14.827 2.430 0.312 1.00 87.12 103 ARG A CA 1
ATOM 775 C C . ARG A 1 103 ? 15.906 2.937 1.258 1.00 87.12 103 ARG A C 1
ATOM 777 O O . ARG A 1 103 ? 16.929 3.407 0.777 1.00 87.12 103 ARG A O 1
ATOM 784 N N . PHE A 1 104 ? 15.706 2.802 2.569 1.00 85.56 104 PHE A N 1
ATOM 785 C CA . PHE A 1 104 ? 16.666 3.214 3.592 1.00 85.56 104 PHE A CA 1
ATOM 786 C C . PHE A 1 104 ? 18.022 2.515 3.425 1.00 85.56 104 PHE A C 1
ATOM 788 O O . PHE A 1 104 ? 19.058 3.176 3.403 1.00 85.56 104 PHE A O 1
ATOM 795 N N . LEU A 1 105 ? 18.029 1.192 3.232 1.00 87.75 105 LEU A N 1
ATOM 796 C CA . LEU A 1 105 ? 19.252 0.424 2.987 1.00 87.75 105 LEU A CA 1
ATOM 797 C C . LEU A 1 105 ? 19.966 0.885 1.707 1.00 87.75 105 LEU A C 1
ATOM 799 O O . LEU A 1 105 ? 21.187 1.027 1.714 1.00 87.75 105 LEU A O 1
ATOM 803 N N . LEU A 1 106 ? 19.222 1.199 0.641 1.00 83.69 106 LEU A N 1
ATOM 804 C CA . LEU A 1 106 ? 19.786 1.776 -0.585 1.00 83.69 106 LEU A CA 1
ATOM 805 C C . LEU A 1 106 ? 20.426 3.160 -0.343 1.00 83.69 106 LEU A C 1
ATOM 807 O O . LEU A 1 106 ? 21.412 3.499 -0.996 1.00 83.69 106 LEU A O 1
ATOM 811 N N . MET A 1 107 ? 19.916 3.953 0.609 1.00 79.75 107 MET A N 1
ATOM 812 C CA . MET A 1 107 ? 20.556 5.216 1.021 1.00 79.75 107 MET A CA 1
ATOM 813 C C . MET A 1 107 ? 21.914 4.960 1.669 1.00 79.75 107 MET A C 1
ATOM 815 O O . MET A 1 107 ? 22.899 5.614 1.331 1.00 79.75 107 MET A O 1
ATOM 819 N N . LEU A 1 108 ? 21.971 3.987 2.586 1.00 82.44 108 LEU A N 1
ATOM 820 C CA . LEU A 1 108 ? 23.181 3.671 3.351 1.00 82.44 108 LEU A CA 1
ATOM 821 C C . LEU A 1 108 ? 24.332 3.185 2.467 1.00 82.44 108 LEU A C 1
ATOM 823 O O . LEU A 1 108 ? 25.492 3.415 2.795 1.00 82.44 108 LEU A O 1
ATOM 827 N N . LEU A 1 109 ? 24.021 2.544 1.341 1.00 84.12 109 LEU A N 1
ATOM 828 C CA . LEU A 1 109 ? 25.016 2.073 0.376 1.00 84.12 109 LEU A CA 1
ATOM 829 C C . LEU A 1 109 ? 25.616 3.196 -0.490 1.00 84.12 109 LEU A C 1
ATOM 831 O O . LEU A 1 109 ? 26.427 2.919 -1.369 1.00 84.12 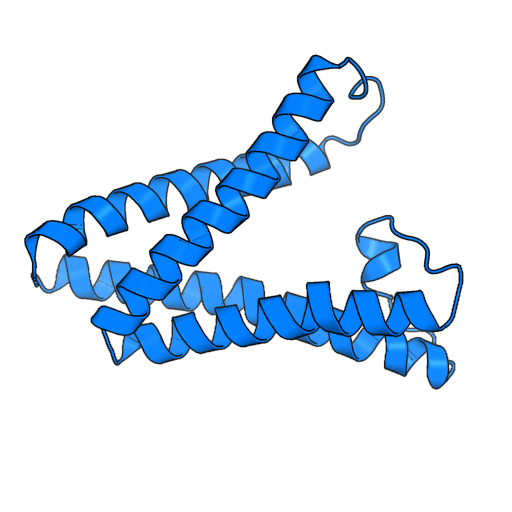109 LEU A O 1
ATOM 835 N N . GLY A 1 110 ? 25.227 4.461 -0.284 1.00 69.00 110 GLY A N 1
ATOM 836 C CA . GLY A 1 110 ? 25.737 5.600 -1.058 1.00 69.00 110 GLY A CA 1
ATOM 837 C C . GLY A 1 110 ? 25.208 5.669 -2.497 1.00 69.00 110 GLY A C 1
ATOM 838 O O . GLY A 1 110 ? 25.482 6.634 -3.207 1.00 69.00 110 GLY A O 1
ATOM 839 N N . SER A 1 111 ? 24.378 4.707 -2.911 1.00 64.19 111 SER A N 1
ATOM 840 C CA . SER A 1 111 ? 23.700 4.651 -4.215 1.00 64.19 111 SER A CA 1
ATOM 841 C C . SER A 1 111 ? 22.649 5.747 -4.433 1.00 64.19 111 SER A C 1
ATOM 843 O O . SER A 1 111 ? 22.019 5.791 -5.483 1.00 64.19 111 SER A O 1
ATOM 845 N N . GLN A 1 112 ? 22.461 6.645 -3.463 1.00 60.81 112 GLN A N 1
ATOM 846 C CA . GLN A 1 112 ? 21.589 7.813 -3.581 1.00 60.81 112 GLN A CA 1
ATOM 847 C C . GLN A 1 112 ? 22.227 9.034 -4.244 1.00 60.81 112 GLN A C 1
ATOM 849 O O . GLN A 1 112 ? 21.508 9.985 -4.554 1.00 60.81 112 GLN A O 1
ATOM 854 N N . ALA A 1 113 ? 23.542 9.034 -4.483 1.00 51.44 113 ALA A N 1
ATOM 855 C CA . ALA A 1 113 ? 24.193 10.113 -5.219 1.00 51.44 113 ALA A CA 1
ATOM 856 C C . ALA A 1 113 ? 23.626 10.189 -6.653 1.00 51.44 113 ALA A C 1
ATOM 858 O O . ALA A 1 113 ? 23.958 9.368 -7.502 1.00 51.44 113 ALA A O 1
ATOM 859 N N . GLY A 1 114 ? 22.745 11.165 -6.904 1.00 56.38 114 GLY A N 1
ATOM 860 C CA . GLY A 1 114 ? 22.071 11.368 -8.193 1.00 56.38 114 GLY A CA 1
ATOM 861 C C . GLY A 1 114 ?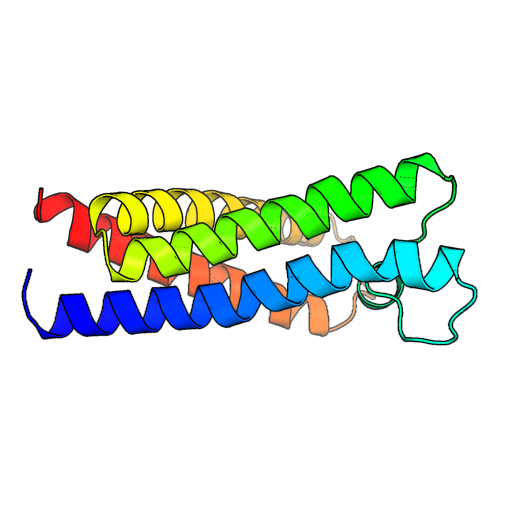 20.642 10.822 -8.288 1.00 56.38 114 GLY A C 1
ATOM 862 O O . GLY A 1 114 ? 20.042 10.909 -9.357 1.00 56.38 114 GLY A O 1
ATOM 863 N N . LEU A 1 115 ? 20.078 10.283 -7.201 1.00 61.94 115 LEU A N 1
ATOM 864 C CA . LEU A 1 115 ? 18.686 9.834 -7.182 1.00 61.94 115 LEU A CA 1
ATOM 865 C C . LEU A 1 115 ? 17.707 11.024 -7.017 1.00 61.94 115 LEU A C 1
ATOM 867 O O . LEU A 1 115 ? 17.993 11.929 -6.228 1.00 61.94 115 LEU A O 1
ATOM 871 N N . PRO A 1 116 ? 16.567 11.048 -7.738 1.00 60.88 116 PRO A N 1
ATOM 872 C CA . PRO A 1 116 ? 15.624 12.169 -7.709 1.00 60.88 116 PRO A CA 1
ATOM 873 C C . PRO A 1 116 ? 15.017 12.427 -6.314 1.00 60.88 116 PRO A C 1
ATOM 875 O O . PRO A 1 116 ? 14.858 11.501 -5.510 1.00 60.88 116 PRO A O 1
ATOM 878 N N . ALA A 1 117 ? 14.640 13.679 -6.022 1.00 61.84 117 ALA A N 1
ATOM 879 C CA . ALA A 1 117 ? 14.045 14.090 -4.740 1.00 61.84 117 ALA A CA 1
ATOM 880 C C . ALA A 1 117 ? 12.734 13.340 -4.414 1.00 61.84 117 ALA A C 1
ATOM 882 O O . ALA A 1 117 ? 12.357 13.203 -3.251 1.00 61.84 117 ALA A O 1
ATOM 883 N N . GLU A 1 118 ? 12.082 12.793 -5.434 1.00 59.28 118 GLU A N 1
ATOM 884 C CA . GLU A 1 118 ? 10.873 11.978 -5.414 1.00 59.28 118 GLU A CA 1
ATOM 885 C C . GLU A 1 118 ? 11.030 10.715 -4.550 1.00 59.28 118 GLU A C 1
ATOM 887 O O . GLU A 1 118 ? 10.072 10.285 -3.905 1.00 59.28 118 GLU A O 1
ATOM 892 N N . ILE A 1 119 ? 12.242 10.152 -4.443 1.00 63.25 119 ILE A N 1
ATOM 893 C CA . ILE A 1 119 ? 12.517 9.023 -3.535 1.00 63.25 119 ILE A CA 1
ATOM 894 C C . ILE A 1 119 ? 12.317 9.424 -2.072 1.00 63.25 119 ILE A C 1
ATOM 896 O O . ILE A 1 119 ? 11.824 8.615 -1.282 1.00 63.25 119 ILE A O 1
ATOM 900 N N . ASN A 1 120 ? 12.622 10.675 -1.720 1.00 71.06 120 ASN A N 1
ATOM 901 C CA . ASN A 1 120 ? 12.387 11.177 -0.370 1.00 71.06 120 ASN A CA 1
ATOM 902 C C . ASN A 1 120 ? 10.887 11.336 -0.102 1.00 71.06 120 ASN A C 1
ATOM 904 O O . ASN A 1 120 ? 10.434 11.026 0.995 1.00 71.06 120 ASN A O 1
ATOM 908 N N . THR A 1 121 ? 10.094 11.745 -1.096 1.00 80.94 121 THR A N 1
ATOM 909 C CA . THR A 1 121 ? 8.636 11.875 -0.950 1.00 80.94 121 THR A CA 1
ATOM 910 C C . THR A 1 121 ? 7.962 10.525 -0.701 1.00 80.94 121 THR A C 1
ATOM 912 O O . THR A 1 121 ? 7.143 10.419 0.215 1.00 80.94 121 THR A O 1
ATOM 915 N N . PHE A 1 122 ? 8.330 9.479 -1.452 1.00 84.44 122 PHE A N 1
ATOM 916 C CA . PHE A 1 122 ? 7.798 8.129 -1.223 1.00 84.44 122 PHE A CA 1
ATOM 917 C C . PHE A 1 122 ? 8.220 7.565 0.135 1.00 84.44 122 PHE A C 1
ATOM 919 O O . PHE A 1 122 ? 7.379 7.036 0.858 1.00 84.44 122 PHE A O 1
ATOM 926 N N . LEU A 1 123 ? 9.482 7.757 0.529 1.00 87.31 123 LEU A N 1
ATOM 927 C CA . LEU A 1 123 ? 9.964 7.324 1.840 1.00 87.31 123 LEU A CA 1
ATOM 928 C C . LEU A 1 123 ? 9.217 8.023 2.989 1.00 87.31 123 LEU A C 1
ATOM 930 O O . LEU A 1 123 ? 8.827 7.379 3.961 1.00 87.31 123 LEU A O 1
ATOM 934 N N . ILE A 1 124 ? 8.972 9.333 2.876 1.00 89.31 124 ILE A N 1
ATOM 935 C CA . ILE A 1 124 ? 8.192 10.088 3.866 1.00 89.31 124 ILE A CA 1
ATOM 936 C C . ILE A 1 124 ? 6.767 9.533 3.959 1.00 89.31 124 ILE A C 1
ATOM 938 O O . ILE A 1 124 ? 6.274 9.299 5.064 1.00 89.31 124 ILE A O 1
ATOM 942 N N . PHE A 1 125 ? 6.115 9.288 2.818 1.00 91.94 125 PHE A N 1
ATOM 943 C CA . PHE A 1 125 ? 4.789 8.671 2.786 1.00 91.94 125 PHE A CA 1
ATOM 944 C C . PHE A 1 125 ? 4.783 7.313 3.502 1.00 91.94 125 PHE A C 1
ATOM 946 O O . PHE A 1 125 ? 3.946 7.081 4.377 1.00 91.94 125 PHE A O 1
ATOM 953 N N . GLU A 1 126 ? 5.744 6.442 3.190 1.00 94.06 126 GLU A N 1
ATOM 954 C CA . GLU A 1 126 ? 5.864 5.110 3.786 1.00 94.06 126 GLU A CA 1
ATOM 955 C C . GLU A 1 126 ? 6.062 5.188 5.310 1.00 94.06 126 GLU A C 1
ATOM 957 O O . GLU A 1 126 ? 5.373 4.484 6.048 1.00 94.06 126 GLU A O 1
ATOM 962 N N . ILE A 1 127 ? 6.923 6.089 5.803 1.00 94.50 127 ILE A N 1
ATOM 963 C CA . ILE A 1 127 ? 7.161 6.306 7.243 1.00 94.50 127 ILE A CA 1
ATOM 964 C C . ILE A 1 127 ? 5.895 6.799 7.955 1.00 94.50 127 ILE A C 1
ATOM 966 O O . ILE A 1 127 ? 5.579 6.331 9.057 1.00 94.50 127 ILE A O 1
ATOM 970 N N . ILE A 1 128 ? 5.153 7.729 7.347 1.00 95.62 128 ILE A N 1
ATOM 971 C CA . ILE A 1 128 ? 3.903 8.257 7.911 1.00 95.62 128 ILE A CA 1
ATOM 972 C C . ILE A 1 128 ? 2.859 7.142 8.003 1.00 95.62 128 ILE A C 1
ATOM 974 O O . ILE A 1 128 ? 2.294 6.916 9.077 1.00 95.62 128 ILE A O 1
ATOM 978 N N . VAL A 1 129 ? 2.626 6.411 6.910 1.00 97.25 129 VAL A N 1
ATOM 979 C CA . VAL A 1 129 ? 1.646 5.314 6.870 1.00 97.25 129 VAL A CA 1
ATOM 980 C C . VAL A 1 129 ? 2.036 4.197 7.835 1.00 97.25 129 VAL A C 1
ATOM 982 O O . VAL A 1 129 ? 1.178 3.691 8.560 1.00 97.25 129 VAL A O 1
ATOM 985 N N . PHE A 1 130 ? 3.323 3.856 7.909 1.00 97.62 130 PHE A N 1
ATOM 986 C CA . PHE A 1 130 ? 3.855 2.883 8.861 1.00 97.62 130 PHE A CA 1
ATOM 987 C C . PHE A 1 130 ? 3.559 3.297 10.307 1.00 97.62 130 PHE A C 1
ATOM 989 O O . PHE A 1 130 ? 3.006 2.515 11.083 1.00 97.62 130 PHE A O 1
ATOM 996 N N . SER A 1 131 ? 3.859 4.550 10.656 1.00 97.50 131 SER A N 1
ATOM 997 C CA . SER A 1 131 ? 3.666 5.087 12.007 1.00 97.50 131 SER A CA 1
ATOM 998 C C . SER A 1 131 ? 2.189 5.126 12.401 1.00 97.50 131 SER A C 1
ATOM 1000 O O . SER A 1 131 ? 1.822 4.667 13.484 1.00 97.50 131 SER A O 1
ATOM 1002 N N . ILE A 1 132 ? 1.319 5.610 11.508 1.00 97.38 132 ILE A N 1
ATOM 1003 C CA . ILE A 1 132 ? -0.136 5.626 11.723 1.00 97.38 132 ILE A CA 1
ATOM 1004 C C . ILE A 1 132 ? -0.674 4.195 11.864 1.00 97.38 132 ILE A C 1
ATOM 1006 O O . ILE A 1 132 ? -1.466 3.915 12.766 1.00 97.38 132 ILE A O 1
ATOM 1010 N N . GLY A 1 133 ? -0.210 3.267 11.024 1.00 97.12 133 GLY A N 1
ATOM 1011 C CA . GLY A 1 133 ? -0.585 1.858 11.096 1.00 97.12 133 GLY A CA 1
ATOM 1012 C C . GLY A 1 133 ? -0.206 1.213 12.432 1.00 97.12 133 GLY A C 1
ATOM 1013 O O . GLY A 1 133 ? -1.037 0.539 13.041 1.00 97.12 133 GLY A O 1
ATOM 1014 N N . LEU A 1 134 ? 1.002 1.472 12.949 1.00 97.06 134 LEU A N 1
ATOM 1015 C CA . LEU A 1 134 ? 1.422 1.006 14.277 1.00 97.06 134 LEU A CA 1
ATOM 1016 C C . LEU A 1 134 ? 0.543 1.565 15.403 1.00 97.06 134 LEU A C 1
ATOM 1018 O O . LEU A 1 134 ? 0.188 0.824 16.325 1.00 97.06 134 LEU A O 1
ATOM 1022 N N . ILE A 1 135 ? 0.158 2.843 15.320 1.00 95.50 135 ILE A N 1
ATOM 1023 C CA . ILE A 1 135 ? -0.763 3.462 16.283 1.00 95.50 135 ILE A CA 1
ATOM 1024 C C . ILE A 1 135 ? -2.107 2.729 16.268 1.00 95.50 135 ILE A C 1
ATOM 1026 O O . ILE A 1 135 ? -2.589 2.334 17.330 1.00 95.50 135 ILE A O 1
ATOM 1030 N N . PHE A 1 136 ? -2.687 2.477 15.091 1.00 94.75 136 PHE A N 1
ATOM 1031 C CA . PHE A 1 136 ? -3.939 1.723 14.993 1.00 94.75 136 PHE A CA 1
ATOM 1032 C C . PHE A 1 136 ? -3.803 0.293 15.511 1.00 94.75 136 PHE A C 1
ATOM 1034 O O . PHE A 1 136 ? -4.681 -0.159 16.241 1.00 94.75 136 PHE A O 1
ATOM 1041 N N . ILE A 1 137 ? -2.709 -0.412 15.203 1.00 94.62 137 ILE A N 1
ATOM 1042 C CA . ILE A 1 137 ? -2.478 -1.762 15.737 1.00 94.62 137 ILE A CA 1
ATOM 1043 C C . ILE A 1 137 ? -2.471 -1.735 17.263 1.00 94.62 137 ILE A C 1
ATOM 1045 O O . ILE A 1 137 ? -3.120 -2.577 17.878 1.00 94.62 137 ILE A O 1
ATOM 1049 N N . LYS A 1 138 ? -1.773 -0.772 17.875 1.00 92.75 138 LYS A N 1
ATOM 1050 C CA . LYS A 1 138 ? -1.716 -0.637 19.333 1.00 92.75 138 LYS A CA 1
ATOM 1051 C C . LYS A 1 138 ? -3.097 -0.340 19.920 1.00 92.75 138 LYS A C 1
ATOM 1053 O O . LYS A 1 138 ? -3.539 -1.059 20.804 1.00 92.75 138 LYS A O 1
ATOM 1058 N N . VAL A 1 139 ? -3.795 0.662 19.388 1.00 88.50 139 VAL A N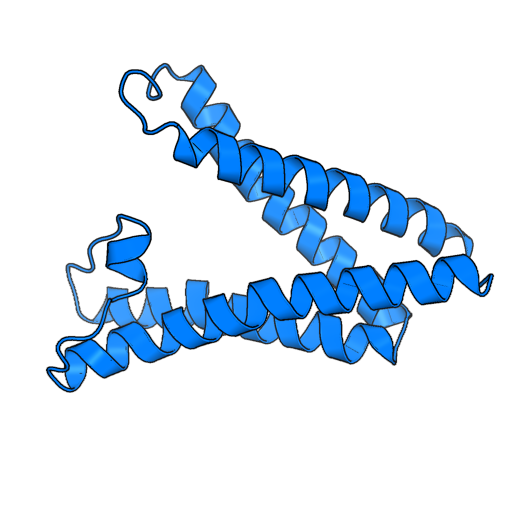 1
ATOM 1059 C CA . VAL A 1 139 ? -5.100 1.109 19.903 1.00 88.50 139 VAL A CA 1
ATOM 1060 C C . VAL A 1 139 ? -6.192 0.045 19.735 1.00 88.50 139 VAL A C 1
ATOM 1062 O O . VAL A 1 139 ? -7.037 -0.102 20.613 1.00 88.50 139 VAL A O 1
ATOM 1065 N N . LEU A 1 140 ? -6.184 -0.707 18.631 1.00 83.75 140 LEU A N 1
ATOM 1066 C CA . LEU A 1 140 ? -7.199 -1.726 18.330 1.00 83.75 140 LEU A CA 1
ATOM 1067 C C . LEU A 1 140 ? -6.897 -3.091 18.964 1.00 83.75 140 LEU A C 1
ATOM 1069 O O . LEU A 1 140 ? -7.809 -3.901 19.134 1.00 83.75 140 LEU A O 1
ATOM 1073 N N . LYS A 1 141 ? -5.636 -3.370 19.324 1.00 76.00 141 LYS A N 1
ATOM 1074 C CA . LYS A 1 141 ? -5.260 -4.605 20.032 1.00 76.00 141 LYS A CA 1
ATOM 1075 C C . LYS A 1 141 ? -5.939 -4.696 21.398 1.00 76.00 141 LYS A C 1
ATOM 1077 O O . LYS A 1 141 ? -6.373 -5.779 21.766 1.00 76.00 141 LYS A O 1
ATOM 1082 N N . ASP A 1 142 ? -6.100 -3.566 22.076 1.00 59.66 142 ASP A N 1
ATOM 1083 C CA . ASP A 1 142 ? -6.692 -3.484 23.417 1.00 59.66 142 ASP A CA 1
ATOM 1084 C C . ASP A 1 142 ? -8.235 -3.530 23.404 1.00 59.66 142 ASP A C 1
ATOM 1086 O O . ASP A 1 142 ? -8.876 -3.365 24.438 1.00 59.66 142 ASP A O 1
ATOM 1090 N N . THR A 1 143 ? -8.849 -3.713 22.227 1.00 55.56 143 THR A N 1
ATOM 1091 C CA . THR A 1 143 ? -10.313 -3.672 22.042 1.00 55.56 143 THR A CA 1
ATOM 1092 C C . THR A 1 143 ? -10.929 -5.044 21.719 1.00 55.56 143 THR A C 1
ATOM 1094 O O . THR A 1 143 ? -12.143 -5.116 21.527 1.00 55.56 143 THR A O 1
ATOM 1097 N N . ASN A 1 144 ? -10.122 -6.114 21.646 1.00 48.19 144 ASN A N 1
ATOM 1098 C CA . ASN A 1 144 ? -10.577 -7.495 21.409 1.00 48.19 144 ASN A CA 1
ATOM 1099 C C . ASN A 1 144 ? -10.502 -8.360 22.664 1.00 48.19 144 ASN A C 1
ATOM 1101 O O . ASN A 1 144 ? -9.458 -8.294 23.347 1.00 48.19 144 ASN A O 1
#